Protein AF-A0A4R7WS79-F1 (afdb_monomer)

Solvent-accessible surface area (backbone atoms only — not comparable to full-atom values): 3953 Å² total; per-residue (Å²): 130,88,78,74,48,68,67,57,54,26,50,53,27,48,53,51,24,53,52,50,51,54,52,40,52,53,47,50,53,49,26,53,51,29,59,71,66,73,41,77,71,31,50,58,54,20,55,54,42,48,53,51,42,55,55,48,52,52,51,33,51,51,31,47,51,49,24,55,54,45,64,73,73,108

Sequence (74 aa):
MPTLSLFDMQLDLEESAAHLESLSRVFTGHALYLKASQSSTHREDSSLVEGRVGGLALSIKDLKSAALKIAKII

Secondary structure (DSSP, 8-state):
-----HHHHHHHHHHHHHHHHHHHHHHHHHHHHHHHT--HHHHHHHHHHHHHHHHHHHHHHHHHHHHHHHHTT-

pLDDT: mean 86.16, std 9.47, range [45.38, 95.12]

Mean predicted aligned error: 5.95 Å

Radius of gyration: 16.78 Å; Cα contacts (8 Å, |Δi|>4): 58; chains: 1; bounding box: 33×17×53 Å

Structure (mmCIF, N/CA/C/O backbone):
data_AF-A0A4R7WS79-F1
#
_entry.id   AF-A0A4R7WS79-F1
#
loop_
_atom_site.group_PDB
_atom_site.id
_atom_site.type_symbol
_atom_site.label_atom_id
_atom_site.label_alt_id
_atom_site.label_comp_id
_atom_site.label_asym_id
_atom_site.label_entity_id
_atom_site.label_seq_id
_atom_site.pdbx_PDB_ins_code
_atom_site.Cartn_x
_atom_site.Cartn_y
_atom_site.Cartn_z
_atom_site.occupancy
_atom_site.B_iso_or_equiv
_atom_site.auth_seq_id
_atom_site.auth_comp_id
_atom_site.auth_asym_id
_atom_site.auth_atom_id
_atom_site.pdbx_PDB_model_num
ATOM 1 N N . MET A 1 1 ? 0.750 9.173 -29.827 1.00 45.38 1 MET A N 1
ATOM 2 C CA . MET A 1 1 ? 0.604 8.684 -28.440 1.00 45.38 1 MET A CA 1
ATOM 3 C C . MET A 1 1 ? 1.971 8.763 -27.793 1.00 45.38 1 MET A C 1
ATOM 5 O O . MET A 1 1 ? 2.894 8.257 -28.420 1.00 45.38 1 MET A O 1
ATOM 9 N N . PRO A 1 2 ? 2.151 9.436 -26.646 1.00 52.22 2 PRO A N 1
ATOM 10 C CA . PRO A 1 2 ? 3.441 9.410 -25.978 1.00 52.22 2 PRO A CA 1
ATOM 11 C C . PRO A 1 2 ? 3.617 8.008 -25.392 1.00 52.22 2 PRO A C 1
ATOM 13 O O . PRO A 1 2 ? 2.855 7.584 -24.527 1.00 52.22 2 PRO A O 1
ATOM 16 N N . THR A 1 3 ? 4.567 7.250 -25.923 1.00 61.06 3 THR A N 1
ATOM 17 C CA . THR A 1 3 ? 5.076 6.057 -25.252 1.00 61.06 3 THR A CA 1
ATOM 18 C C . THR A 1 3 ? 5.807 6.543 -24.007 1.00 61.06 3 THR A C 1
ATOM 20 O O . THR A 1 3 ? 6.902 7.087 -24.130 1.00 61.06 3 THR A O 1
ATOM 23 N N . LEU A 1 4 ? 5.176 6.418 -22.835 1.00 66.44 4 LEU A N 1
ATOM 24 C CA . LEU A 1 4 ? 5.873 6.538 -21.551 1.00 66.44 4 LEU A CA 1
ATOM 25 C C . LEU A 1 4 ? 7.126 5.657 -21.608 1.00 66.44 4 LEU A C 1
ATOM 27 O O . LEU A 1 4 ? 7.051 4.514 -22.073 1.00 66.44 4 LEU A O 1
ATOM 31 N N . SER A 1 5 ? 8.277 6.194 -21.199 1.00 87.19 5 SER A N 1
ATOM 32 C CA . SER A 1 5 ? 9.495 5.394 -21.122 1.00 87.19 5 SER A CA 1
ATOM 33 C C . SER A 1 5 ? 9.263 4.255 -20.134 1.00 87.19 5 SER A C 1
ATOM 35 O O . SER A 1 5 ? 8.631 4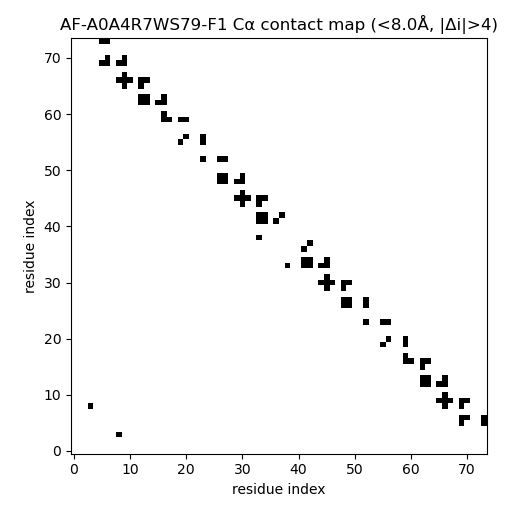.450 -19.095 1.00 87.19 5 SER A O 1
ATOM 37 N N . LEU A 1 6 ? 9.782 3.060 -20.427 1.00 86.50 6 LEU A N 1
ATOM 38 C CA . LEU A 1 6 ? 9.762 1.960 -19.455 1.00 86.50 6 LEU A CA 1
ATOM 39 C C . LEU A 1 6 ? 10.447 2.377 -18.145 1.00 86.50 6 LEU A C 1
ATOM 41 O O . LEU A 1 6 ? 10.027 1.945 -17.078 1.00 86.50 6 LEU A O 1
ATOM 45 N N . PHE A 1 7 ? 11.449 3.256 -18.231 1.00 88.38 7 PHE A N 1
ATOM 46 C CA . PHE A 1 7 ? 12.109 3.835 -17.065 1.00 88.38 7 PHE A CA 1
ATOM 47 C C . PHE A 1 7 ? 11.152 4.687 -16.219 1.00 88.38 7 PHE A C 1
ATOM 49 O O . PHE A 1 7 ? 11.083 4.496 -15.008 1.00 88.38 7 PHE A O 1
ATOM 56 N N . ASP A 1 8 ? 10.359 5.557 -16.852 1.00 90.69 8 ASP A N 1
ATOM 57 C CA . ASP A 1 8 ? 9.374 6.390 -16.150 1.00 90.69 8 ASP A CA 1
ATOM 58 C C . ASP A 1 8 ? 8.306 5.510 -15.481 1.00 90.69 8 ASP A C 1
ATOM 60 O O . ASP A 1 8 ? 7.981 5.697 -14.314 1.00 90.69 8 ASP A O 1
ATOM 64 N N . MET A 1 9 ? 7.836 4.463 -16.176 1.00 89.56 9 MET A N 1
ATOM 65 C CA . MET A 1 9 ? 6.884 3.502 -15.602 1.00 89.56 9 MET A CA 1
ATOM 66 C C . MET A 1 9 ? 7.462 2.731 -14.410 1.00 89.56 9 MET A C 1
ATOM 68 O O . MET A 1 9 ? 6.734 2.436 -13.465 1.00 89.56 9 MET A O 1
ATOM 72 N N . GLN A 1 10 ? 8.747 2.366 -14.446 1.00 92.62 10 GLN A N 1
ATOM 73 C CA . GLN A 1 10 ? 9.401 1.728 -13.304 1.00 92.62 10 GLN A CA 1
ATOM 74 C C . GLN A 1 10 ? 9.402 2.669 -12.095 1.00 92.62 10 GLN A C 1
ATOM 76 O O . GLN A 1 10 ? 9.004 2.249 -11.008 1.00 92.62 10 GLN A O 1
ATOM 81 N N . LEU A 1 11 ? 9.819 3.922 -12.295 1.00 93.44 11 LEU A N 1
ATOM 82 C CA . LEU A 1 11 ? 9.897 4.920 -11.233 1.00 93.44 11 LEU A CA 1
ATOM 83 C C . LEU A 1 11 ? 8.515 5.184 -10.619 1.00 93.44 11 LEU A C 1
ATOM 85 O O . LEU A 1 11 ? 8.365 5.112 -9.402 1.00 93.44 11 LEU A O 1
ATOM 89 N N . ASP A 1 12 ? 7.490 5.362 -11.454 1.00 93.56 12 ASP A N 1
ATOM 90 C CA . ASP A 1 12 ? 6.110 5.581 -11.010 1.00 93.56 12 ASP A CA 1
ATOM 91 C C . ASP A 1 12 ? 5.591 4.431 -10.130 1.00 93.56 12 ASP A C 1
ATOM 93 O O . ASP A 1 12 ? 4.900 4.653 -9.128 1.00 93.56 12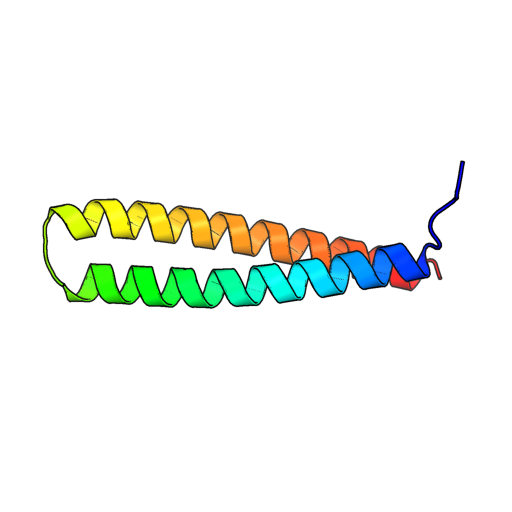 ASP A O 1
ATOM 97 N N . LEU A 1 13 ? 5.919 3.181 -10.478 1.00 93.12 13 LEU A N 1
ATOM 98 C CA . LEU A 1 13 ? 5.530 2.005 -9.696 1.00 93.12 13 LEU A CA 1
ATOM 99 C C . LEU A 1 13 ? 6.262 1.939 -8.351 1.00 93.12 13 LEU A C 1
ATOM 101 O O . LEU A 1 13 ? 5.653 1.561 -7.345 1.00 93.12 13 LEU A O 1
ATOM 105 N N . GLU A 1 14 ? 7.545 2.299 -8.318 1.00 92.94 14 GLU A N 1
ATOM 106 C CA . GLU A 1 14 ? 8.342 2.357 -7.089 1.00 92.94 14 GLU A CA 1
ATOM 107 C C . GLU A 1 14 ? 7.834 3.455 -6.146 1.00 92.94 14 GLU A C 1
ATOM 109 O O . GLU A 1 14 ? 7.607 3.192 -4.960 1.00 92.94 14 GLU A O 1
ATOM 114 N N . GLU A 1 15 ? 7.570 4.652 -6.672 1.00 95.12 15 GLU A N 1
ATOM 115 C CA . GLU A 1 15 ? 7.011 5.775 -5.915 1.00 95.12 15 GLU A CA 1
ATOM 116 C C . GLU A 1 15 ? 5.610 5.459 -5.386 1.00 95.12 15 GLU A C 1
ATOM 118 O O . GLU A 1 15 ? 5.320 5.668 -4.203 1.00 95.12 15 GLU A O 1
ATOM 123 N N . SER A 1 16 ? 4.755 4.872 -6.227 1.00 93.44 16 SER A N 1
ATOM 124 C CA . SER A 1 16 ? 3.419 4.431 -5.825 1.00 93.44 16 SER A CA 1
ATOM 125 C C . SER A 1 16 ? 3.493 3.391 -4.709 1.00 93.44 16 SER A C 1
ATOM 127 O O . SER A 1 16 ? 2.784 3.504 -3.707 1.00 93.44 16 SER A O 1
ATOM 129 N N . ALA A 1 17 ? 4.382 2.399 -4.824 1.00 94.00 17 ALA A N 1
ATOM 130 C CA . ALA A 1 17 ? 4.578 1.402 -3.777 1.00 94.00 17 ALA A CA 1
ATOM 131 C C . ALA A 1 17 ? 5.043 2.040 -2.458 1.00 94.00 17 ALA A C 1
ATOM 133 O O . ALA A 1 17 ? 4.510 1.699 -1.401 1.00 94.00 17 ALA A O 1
ATOM 134 N N . ALA A 1 18 ? 5.984 2.987 -2.505 1.00 93.00 18 ALA A N 1
ATOM 135 C CA . ALA A 1 18 ? 6.463 3.705 -1.325 1.00 93.00 18 ALA A CA 1
ATOM 136 C C . ALA A 1 18 ? 5.355 4.542 -0.661 1.00 93.00 18 ALA A C 1
ATOM 138 O O . ALA A 1 18 ? 5.220 4.548 0.568 1.00 93.00 18 ALA A O 1
ATOM 139 N N . HIS A 1 19 ? 4.516 5.208 -1.457 1.00 93.81 19 HIS A N 1
ATOM 140 C CA . HIS A 1 19 ? 3.378 5.967 -0.945 1.00 93.81 19 HIS A CA 1
ATOM 141 C C . HIS A 1 19 ? 2.359 5.059 -0.242 1.00 93.81 19 HIS A C 1
ATOM 143 O O . HIS A 1 19 ? 1.942 5.341 0.887 1.00 93.81 19 HIS A O 1
ATOM 149 N N . LEU A 1 20 ? 2.002 3.930 -0.861 1.00 92.31 20 LEU A N 1
ATOM 150 C CA . LEU A 1 20 ? 1.090 2.958 -0.259 1.00 92.31 20 LEU A CA 1
ATOM 151 C C . LEU A 1 20 ? 1.683 2.322 1.010 1.00 92.31 20 LEU A C 1
ATOM 153 O O . LEU A 1 20 ? 0.945 2.074 1.963 1.00 92.31 20 LEU A O 1
ATOM 157 N N . GLU A 1 21 ? 3.000 2.109 1.083 1.00 91.62 21 GLU A N 1
ATOM 158 C CA . GLU A 1 21 ? 3.666 1.659 2.315 1.00 91.62 21 GLU A CA 1
ATOM 159 C C . GLU A 1 21 ? 3.523 2.665 3.457 1.00 91.62 21 GLU A C 1
ATOM 161 O O . GLU A 1 21 ? 3.262 2.269 4.596 1.00 91.62 21 GLU A O 1
ATOM 166 N N . SER A 1 22 ? 3.646 3.961 3.164 1.00 92.69 22 SER A N 1
ATOM 167 C CA . SER A 1 22 ? 3.412 5.019 4.150 1.00 92.69 22 SER A CA 1
ATOM 168 C C . SER A 1 22 ? 1.973 4.985 4.677 1.00 92.69 22 SER A C 1
ATOM 170 O O . SER A 1 22 ? 1.755 4.934 5.890 1.00 92.69 22 SER A O 1
ATOM 172 N N . LEU A 1 23 ? 0.984 4.901 3.779 1.00 90.56 23 LEU A N 1
ATOM 173 C CA . LEU A 1 23 ? -0.431 4.788 4.156 1.00 90.56 23 LEU A CA 1
ATOM 174 C C . LEU A 1 23 ? -0.713 3.526 4.981 1.00 90.56 23 LEU A C 1
ATOM 176 O O . LEU A 1 23 ? -1.431 3.585 5.979 1.00 90.56 23 LEU A O 1
ATOM 180 N N . SER A 1 24 ? -0.100 2.398 4.618 1.00 90.56 24 SER A N 1
ATOM 181 C CA . SER A 1 24 ? -0.225 1.136 5.352 1.00 90.56 24 SER A CA 1
ATOM 182 C C . SER A 1 24 ? 0.237 1.267 6.805 1.00 90.56 24 SER A C 1
ATOM 184 O O . SER A 1 24 ? -0.442 0.792 7.721 1.00 90.56 24 SER A O 1
ATOM 186 N N . ARG A 1 25 ? 1.339 1.987 7.053 1.00 90.12 25 ARG A N 1
ATOM 187 C CA . ARG A 1 25 ? 1.829 2.258 8.415 1.00 90.12 25 ARG A CA 1
ATOM 188 C C . ARG A 1 25 ? 0.849 3.109 9.218 1.00 90.12 25 ARG A C 1
ATOM 190 O O . ARG A 1 25 ? 0.595 2.793 10.379 1.00 90.12 25 ARG A O 1
ATOM 197 N N . VAL A 1 26 ? 0.271 4.142 8.606 1.00 90.62 26 VAL A N 1
ATOM 198 C CA . VAL A 1 26 ? -0.730 5.004 9.258 1.00 90.62 26 VAL A CA 1
ATOM 199 C C . VAL A 1 26 ? -1.967 4.196 9.647 1.00 90.62 26 VAL A C 1
ATOM 201 O O . VAL A 1 26 ? -2.394 4.244 10.801 1.00 90.62 26 VAL A O 1
ATOM 204 N N . PHE A 1 27 ? -2.511 3.398 8.726 1.00 88.56 27 PHE A N 1
ATOM 205 C 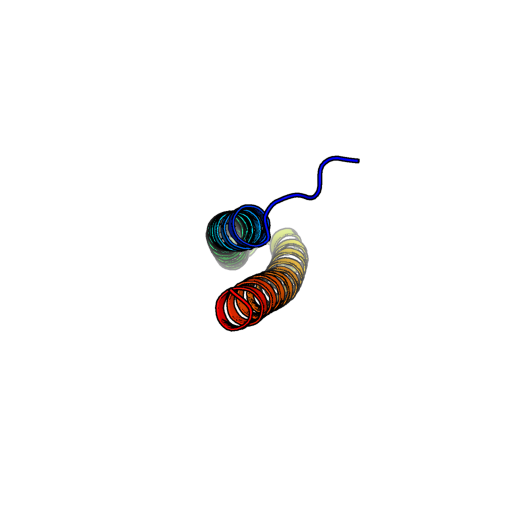CA . PHE A 1 27 ? -3.679 2.562 9.009 1.00 88.56 27 PHE A CA 1
ATOM 206 C C . PHE A 1 27 ? -3.389 1.477 10.046 1.00 88.56 27 PHE A C 1
ATOM 208 O O . PHE A 1 27 ? -4.228 1.225 10.908 1.00 88.56 27 PHE A O 1
ATOM 215 N N . THR A 1 28 ? -2.191 0.893 10.032 1.00 88.81 28 THR A N 1
ATOM 216 C CA . THR A 1 28 ? -1.762 -0.058 11.068 1.00 88.81 28 THR A CA 1
ATOM 217 C C . THR A 1 28 ? -1.735 0.608 12.444 1.00 88.81 28 THR A C 1
ATOM 219 O O . THR A 1 28 ? -2.287 0.070 13.402 1.00 88.81 28 THR A O 1
ATOM 222 N N . GLY A 1 29 ? -1.157 1.810 12.550 1.00 88.44 29 GLY A N 1
ATOM 223 C CA . GLY A 1 29 ? -1.162 2.586 13.792 1.00 88.44 29 GLY A CA 1
ATOM 224 C C . GLY A 1 29 ? -2.578 2.909 14.273 1.00 88.44 29 GLY A C 1
ATOM 225 O O . GLY A 1 29 ? -2.875 2.782 15.461 1.00 88.44 29 GLY A O 1
ATOM 226 N N . HIS A 1 30 ? -3.480 3.250 13.352 1.00 87.81 30 HIS A N 1
ATOM 227 C CA . HIS A 1 30 ? -4.878 3.507 13.683 1.00 87.81 30 HIS A CA 1
ATOM 228 C C . HIS A 1 30 ? -5.612 2.244 14.161 1.00 87.81 30 HIS A C 1
ATOM 230 O O . HIS A 1 30 ? -6.315 2.296 15.168 1.00 87.81 30 HIS A O 1
ATOM 236 N N . ALA A 1 31 ? -5.404 1.093 13.515 1.00 86.00 31 ALA A N 1
ATOM 237 C CA . ALA A 1 31 ? -5.969 -0.179 13.965 1.00 86.00 31 ALA A CA 1
ATOM 238 C C . ALA A 1 31 ? -5.508 -0.536 15.386 1.00 86.00 31 ALA A C 1
ATOM 240 O O . ALA A 1 31 ? -6.329 -0.952 16.203 1.00 86.00 31 ALA A O 1
ATOM 241 N N . LEU A 1 32 ? -4.223 -0.330 15.700 1.00 86.56 32 LEU A N 1
ATOM 242 C CA . LEU A 1 32 ? -3.675 -0.542 17.044 1.00 86.56 32 LEU A CA 1
ATOM 243 C C . LEU A 1 32 ? -4.316 0.391 18.077 1.00 86.56 32 LEU A C 1
ATOM 245 O O . LEU A 1 32 ? -4.683 -0.060 19.162 1.00 86.56 32 LEU A O 1
ATOM 249 N N . TYR A 1 33 ? -4.498 1.667 17.731 1.00 87.81 33 TYR A N 1
ATOM 250 C CA . TYR A 1 33 ? -5.192 2.630 18.585 1.00 87.81 33 TYR A CA 1
ATOM 251 C C . TYR A 1 33 ? -6.635 2.194 18.882 1.00 87.81 33 TYR A C 1
ATOM 253 O O . TYR A 1 33 ? -7.043 2.169 20.043 1.00 87.81 33 TYR A O 1
ATOM 261 N N . LEU A 1 34 ? -7.385 1.782 17.855 1.00 84.81 34 LEU A N 1
ATOM 262 C CA . LEU A 1 34 ? -8.760 1.296 18.001 1.00 84.81 34 LEU A CA 1
ATOM 263 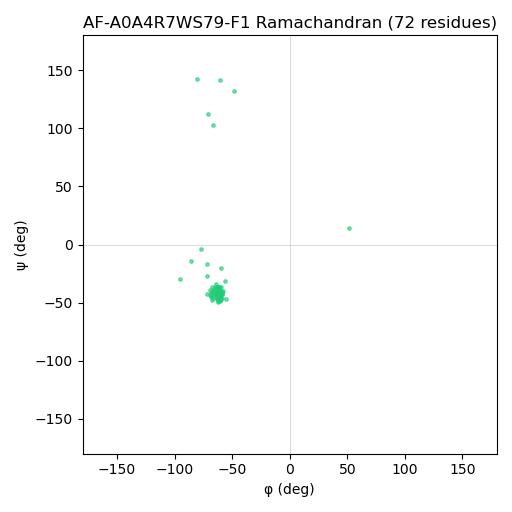C C . LEU A 1 34 ? -8.843 0.021 18.856 1.00 84.81 34 LEU A C 1
ATOM 265 O O . LEU A 1 34 ? -9.770 -0.132 19.646 1.00 84.81 34 LEU A O 1
ATOM 269 N N . LYS A 1 35 ? -7.861 -0.884 18.760 1.00 83.94 35 LYS A N 1
ATOM 270 C CA . LYS A 1 35 ? -7.795 -2.064 19.643 1.00 83.94 35 LYS A CA 1
ATOM 271 C C . LYS A 1 35 ? -7.551 -1.685 21.098 1.00 83.94 35 LYS A C 1
ATOM 273 O O . LYS A 1 35 ? -8.115 -2.309 21.994 1.00 83.94 35 LYS A O 1
ATOM 278 N N . ALA A 1 36 ? -6.711 -0.681 21.336 1.00 85.19 36 ALA A N 1
ATOM 279 C CA . ALA A 1 36 ? -6.359 -0.240 22.679 1.00 85.19 36 ALA A CA 1
ATOM 280 C C . ALA A 1 36 ? -7.503 0.502 23.389 1.00 85.19 36 ALA A C 1
ATOM 282 O O . ALA A 1 36 ? -7.574 0.464 24.615 1.00 85.19 36 ALA A O 1
ATOM 283 N N . SER A 1 37 ? -8.412 1.146 22.651 1.00 84.06 37 SER A N 1
ATOM 284 C CA . SER A 1 37 ? -9.501 1.946 23.228 1.00 84.06 37 SER A CA 1
ATOM 285 C C . SER A 1 37 ? -10.680 1.128 23.784 1.00 84.06 37 SER A C 1
ATOM 287 O O . SER A 1 37 ? -11.580 1.715 24.380 1.00 84.06 37 SER A O 1
ATOM 289 N N . GLN A 1 38 ? -10.677 -0.206 23.635 1.00 68.50 38 GLN A N 1
ATOM 290 C CA . GLN A 1 38 ? -11.615 -1.177 24.243 1.00 68.50 38 GLN A CA 1
ATOM 291 C C . GLN A 1 38 ? -13.126 -0.905 24.060 1.00 68.50 38 GLN A C 1
ATOM 293 O O . GLN A 1 38 ? -13.946 -1.551 24.714 1.00 68.50 38 GLN A O 1
ATOM 298 N N . SER A 1 39 ? -13.535 -0.009 23.157 1.00 75.81 39 SER A N 1
ATOM 299 C CA . SER A 1 39 ? -14.956 0.183 22.855 1.00 75.81 39 SER A CA 1
ATOM 300 C C . SER A 1 39 ? -15.449 -0.903 21.894 1.00 75.81 39 SER A C 1
ATOM 302 O O . SER A 1 39 ? -14.737 -1.320 20.977 1.00 75.81 39 SER A O 1
ATOM 304 N N . SER A 1 40 ? -16.681 -1.376 22.094 1.00 69.12 40 SER A N 1
ATOM 305 C CA . SER A 1 40 ? -17.309 -2.363 21.207 1.00 69.12 40 SER A CA 1
ATOM 306 C C . SER A 1 40 ? -17.415 -1.853 19.768 1.00 69.12 40 SER A C 1
ATOM 308 O O . SER A 1 40 ? -17.165 -2.619 18.842 1.00 69.12 40 SER A O 1
ATOM 310 N N . THR A 1 41 ? -17.682 -0.558 19.583 1.00 72.88 41 THR A N 1
ATOM 311 C CA . THR A 1 41 ? -17.691 0.118 18.276 1.00 72.88 41 THR A CA 1
ATOM 312 C C . THR A 1 41 ? -16.311 0.085 17.609 1.00 72.88 41 THR A C 1
ATOM 314 O O . THR A 1 41 ? -16.192 -0.223 16.429 1.00 72.88 41 THR A O 1
ATOM 317 N N . HIS A 1 42 ? -15.237 0.297 18.375 1.00 76.75 42 HIS A N 1
ATOM 318 C CA . HIS A 1 42 ? -13.868 0.297 17.850 1.00 76.75 42 HIS A CA 1
ATOM 319 C C . HIS A 1 42 ? -13.352 -1.096 17.471 1.00 76.75 42 HIS A C 1
ATOM 321 O O . HIS A 1 42 ? -12.380 -1.209 16.723 1.00 76.75 42 HIS A O 1
ATOM 327 N N . ARG A 1 43 ? -14.001 -2.168 17.941 1.00 75.50 43 ARG A N 1
ATOM 328 C CA . ARG A 1 43 ? -13.636 -3.542 17.581 1.00 75.50 43 ARG A CA 1
ATOM 329 C C . ARG A 1 43 ? -14.002 -3.879 16.134 1.00 75.50 43 ARG A C 1
ATOM 331 O O . ARG A 1 43 ? -13.196 -4.503 15.444 1.00 75.50 43 ARG A O 1
ATOM 338 N N . GLU A 1 44 ? -15.182 -3.463 15.678 1.00 78.94 44 GLU A N 1
ATOM 339 C CA . GLU A 1 44 ? -15.609 -3.637 14.282 1.00 78.94 44 GLU A CA 1
ATOM 340 C C . GLU A 1 44 ? -14.779 -2.754 13.344 1.00 78.94 44 GLU A C 1
ATOM 342 O O . GLU A 1 44 ? -14.230 -3.2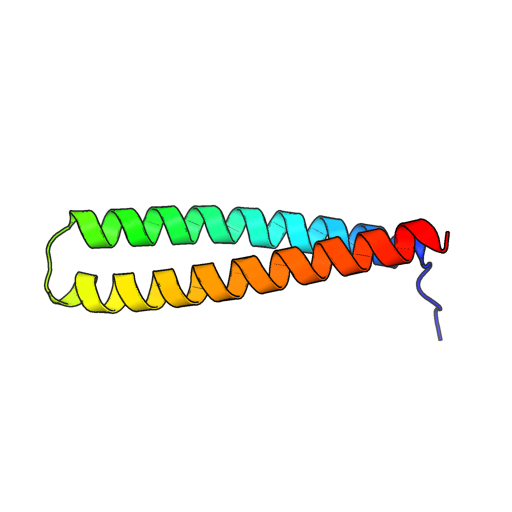53 12.358 1.00 78.94 44 GLU A 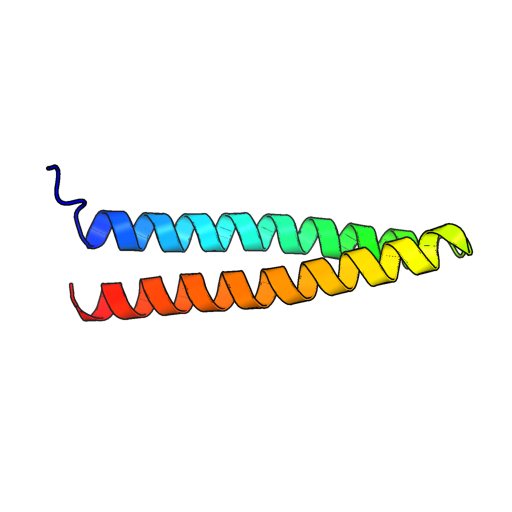O 1
ATOM 347 N N . ASP A 1 45 ? -14.577 -1.486 13.716 1.00 80.19 45 ASP A N 1
ATOM 348 C CA . ASP A 1 45 ? -13.730 -0.552 12.966 1.00 80.19 45 ASP A CA 1
ATOM 349 C C . ASP A 1 45 ? -12.292 -1.071 12.837 1.00 80.19 45 ASP A C 1
ATOM 351 O O . ASP A 1 45 ? -11.705 -1.037 11.755 1.00 80.19 45 ASP A O 1
ATOM 355 N N . SER A 1 46 ? -11.729 -1.621 13.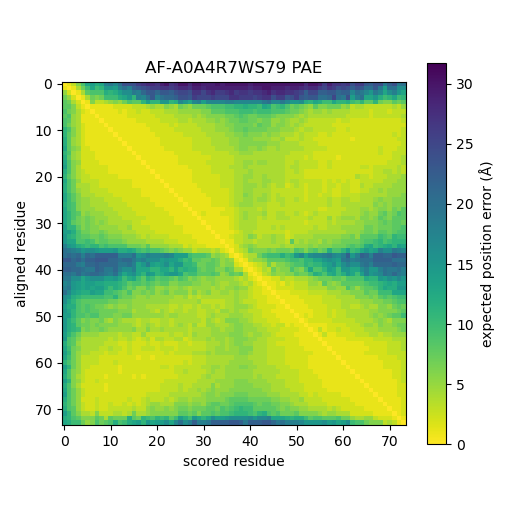917 1.00 80.00 46 SER A N 1
ATOM 356 C CA . SER A 1 46 ? -10.390 -2.207 13.902 1.00 80.00 46 SER A CA 1
ATOM 357 C C . SER A 1 46 ? -10.286 -3.368 12.912 1.00 80.00 46 SER A C 1
ATOM 359 O O . SER A 1 46 ? -9.372 -3.381 12.089 1.00 80.00 46 SER A O 1
ATOM 361 N N . SER A 1 47 ? -11.242 -4.304 12.924 1.00 82.00 47 SER A N 1
ATOM 362 C CA . SER A 1 47 ? -11.238 -5.437 11.990 1.00 82.00 47 SER A CA 1
ATOM 363 C C . SER A 1 47 ? -11.329 -4.984 10.530 1.00 82.00 47 SER A C 1
ATOM 365 O O . SER A 1 47 ? -10.696 -5.583 9.657 1.00 82.00 47 SER A O 1
ATOM 367 N N . LEU A 1 48 ? -12.096 -3.927 10.257 1.00 85.44 48 LEU A N 1
ATOM 368 C CA . LEU A 1 48 ? -12.252 -3.360 8.921 1.00 85.44 48 LEU A CA 1
ATOM 369 C C . LEU A 1 48 ? -10.949 -2.691 8.451 1.00 85.44 48 LEU A C 1
ATOM 371 O O . LEU A 1 48 ? -10.514 -2.905 7.315 1.00 85.44 48 LEU A O 1
ATOM 375 N N . VAL A 1 49 ? -10.287 -1.935 9.332 1.00 85.88 49 VAL A N 1
ATOM 376 C CA . VAL A 1 49 ? -8.984 -1.313 9.047 1.00 85.88 49 VAL A CA 1
ATOM 377 C C . VAL A 1 49 ? -7.909 -2.379 8.814 1.00 85.88 49 VAL A C 1
ATOM 379 O O . VAL A 1 49 ? -7.154 -2.264 7.852 1.00 85.88 49 VAL A O 1
ATOM 382 N N . GLU A 1 50 ? -7.873 -3.452 9.605 1.00 84.19 50 GLU A N 1
ATOM 383 C CA . GLU A 1 50 ? -6.920 -4.556 9.412 1.00 84.19 50 GLU A CA 1
ATOM 384 C C . GLU A 1 50 ? -7.099 -5.267 8.069 1.00 84.19 50 GLU A C 1
ATOM 386 O O . GLU A 1 50 ? -6.117 -5.514 7.365 1.00 84.19 50 GLU A O 1
ATOM 391 N N . GLY A 1 51 ? -8.344 -5.531 7.663 1.00 85.38 51 GLY A N 1
ATOM 392 C CA . GLY A 1 51 ? -8.634 -6.100 6.346 1.00 85.38 51 GLY A CA 1
ATOM 393 C C . GLY A 1 51 ? -8.138 -5.208 5.202 1.00 85.38 51 GLY A C 1
ATOM 394 O O . GLY A 1 51 ? -7.528 -5.695 4.247 1.00 85.38 51 GLY A O 1
ATOM 395 N N . ARG A 1 52 ? -8.329 -3.887 5.318 1.00 86.19 52 ARG A N 1
ATOM 396 C CA . ARG A 1 52 ? -7.840 -2.912 4.328 1.00 86.19 52 ARG A CA 1
ATOM 397 C C . ARG A 1 52 ? -6.314 -2.833 4.289 1.00 86.19 52 ARG A C 1
ATOM 399 O O . ARG A 1 52 ? -5.754 -2.780 3.197 1.00 86.19 52 ARG A O 1
ATOM 406 N N . VAL A 1 53 ? -5.643 -2.881 5.440 1.00 88.94 53 VAL A N 1
ATOM 407 C CA . VAL A 1 53 ? -4.172 -2.946 5.523 1.00 88.94 53 VAL A CA 1
ATOM 408 C C . VAL A 1 53 ? -3.642 -4.210 4.843 1.00 88.94 53 VAL A C 1
ATOM 410 O O . VAL A 1 53 ? -2.678 -4.136 4.081 1.00 88.94 53 VAL A O 1
ATOM 413 N N . GLY A 1 54 ? -4.298 -5.356 5.046 1.00 86.31 54 GLY A N 1
ATOM 414 C CA . GLY A 1 54 ? -3.947 -6.607 4.373 1.00 86.31 54 GLY A CA 1
ATOM 415 C C . GLY A 1 54 ? -4.051 -6.512 2.846 1.00 86.31 54 GLY A C 1
ATOM 416 O O . GLY A 1 54 ? -3.110 -6.872 2.139 1.00 86.31 54 GLY A O 1
ATOM 417 N N . GLY A 1 55 ? -5.155 -5.966 2.326 1.00 88.38 55 GLY A N 1
ATOM 418 C CA . GLY A 1 55 ? -5.324 -5.733 0.884 1.00 88.38 55 GLY A CA 1
ATOM 419 C C . GLY A 1 55 ? -4.308 -4.738 0.308 1.00 88.38 55 GLY A C 1
ATOM 420 O O . GLY A 1 55 ? -3.78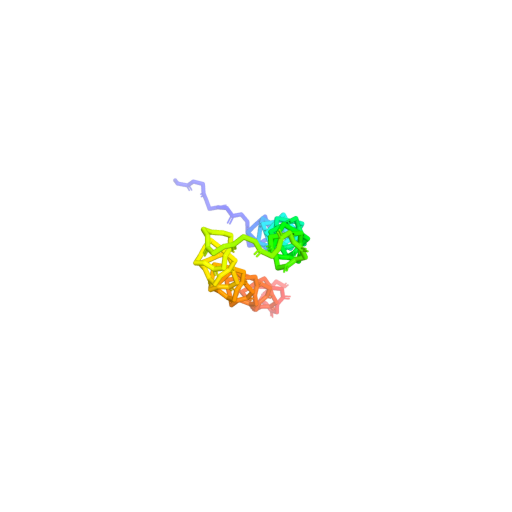9 -4.926 -0.796 1.00 88.38 55 GLY A O 1
ATOM 421 N N . LEU A 1 56 ? -3.959 -3.710 1.083 1.00 89.88 56 LEU A N 1
ATOM 422 C CA . LEU A 1 56 ? -2.945 -2.730 0.710 1.00 89.88 56 LEU A CA 1
ATOM 423 C C . LEU A 1 56 ? -1.549 -3.363 0.613 1.00 89.88 56 LEU A C 1
ATOM 425 O O . LEU A 1 56 ? -0.817 -3.083 -0.334 1.00 89.88 56 LEU A O 1
ATOM 429 N N . ALA A 1 57 ? -1.199 -4.267 1.532 1.00 90.31 57 ALA A N 1
ATOM 430 C CA . ALA A 1 57 ? 0.066 -5.001 1.502 1.00 90.31 57 ALA A CA 1
ATOM 431 C C . ALA A 1 57 ? 0.219 -5.871 0.241 1.00 90.31 57 ALA A C 1
ATOM 433 O O . ALA A 1 57 ? 1.305 -5.928 -0.339 1.00 90.31 57 ALA A O 1
ATOM 434 N N . LEU A 1 58 ? -0.867 -6.508 -0.214 1.00 92.44 58 LEU A N 1
ATOM 435 C CA . LEU A 1 58 ? -0.877 -7.250 -1.480 1.00 92.44 58 LEU A CA 1
ATOM 436 C C . LEU A 1 58 ? -0.634 -6.315 -2.671 1.00 92.44 58 LEU A C 1
ATOM 438 O O . LEU A 1 58 ? 0.238 -6.585 -3.492 1.00 92.44 58 LEU A O 1
ATOM 442 N N . SER A 1 59 ? -1.320 -5.171 -2.698 1.00 91.50 59 SER A N 1
ATOM 443 C CA . SER A 1 59 ? -1.175 -4.177 -3.770 1.00 91.50 59 SER A CA 1
ATOM 444 C C . SER A 1 59 ? 0.255 -3.623 -3.856 1.00 91.50 59 SER A C 1
A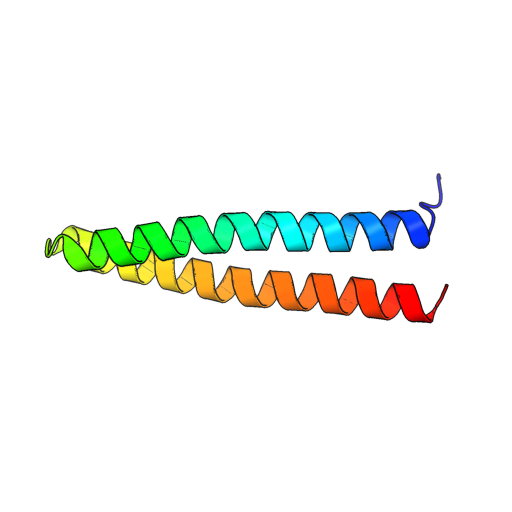TOM 446 O O . SER A 1 59 ? 0.826 -3.536 -4.940 1.00 91.50 59 SER A O 1
ATOM 448 N N . ILE A 1 60 ? 0.882 -3.317 -2.714 1.00 93.44 60 ILE A N 1
ATOM 449 C CA . ILE A 1 60 ? 2.292 -2.891 -2.640 1.00 93.44 60 ILE A CA 1
ATOM 450 C C . ILE A 1 60 ? 3.216 -3.961 -3.229 1.00 93.44 60 ILE A C 1
ATOM 452 O O . ILE A 1 60 ? 4.119 -3.649 -4.008 1.00 93.44 60 ILE A O 1
ATOM 456 N N . LYS A 1 61 ? 3.005 -5.229 -2.859 1.00 94.94 61 LYS A N 1
ATOM 457 C CA . LYS A 1 61 ? 3.813 -6.348 -3.353 1.00 94.94 61 LYS A CA 1
ATOM 458 C C . LYS A 1 61 ? 3.707 -6.488 -4.871 1.00 94.94 61 LYS A C 1
ATOM 460 O O . LYS A 1 61 ? 4.726 -6.734 -5.522 1.00 94.94 61 LYS A O 1
ATOM 465 N N . ASP A 1 62 ? 2.513 -6.314 -5.426 1.00 95.00 62 ASP A N 1
ATOM 466 C CA . ASP A 1 62 ? 2.283 -6.394 -6.867 1.00 95.00 62 ASP A CA 1
ATOM 467 C C . ASP A 1 62 ? 2.969 -5.245 -7.613 1.00 95.00 62 ASP A C 1
ATOM 469 O O . ASP A 1 62 ? 3.667 -5.501 -8.596 1.00 95.00 62 ASP A O 1
ATOM 473 N N . LEU A 1 63 ? 2.882 -4.010 -7.102 1.00 91.69 63 LEU A N 1
ATOM 474 C CA . LEU A 1 63 ? 3.572 -2.848 -7.678 1.00 91.69 63 LEU A CA 1
ATOM 475 C C . LEU A 1 63 ? 5.094 -3.025 -7.675 1.00 91.69 63 LEU A C 1
ATOM 477 O O . LEU A 1 63 ? 5.733 -2.869 -8.714 1.00 91.69 63 LEU A O 1
ATOM 481 N N . LYS A 1 64 ? 5.679 -3.446 -6.546 1.00 94.06 64 LYS A N 1
ATOM 482 C CA . LYS A 1 64 ? 7.123 -3.735 -6.460 1.00 94.06 64 LYS A CA 1
ATOM 483 C C . LYS A 1 64 ? 7.539 -4.860 -7.405 1.00 94.06 64 LYS A C 1
ATOM 485 O O . LYS A 1 64 ? 8.596 -4.797 -8.027 1.00 94.06 64 LYS A O 1
ATOM 490 N N . SER A 1 65 ? 6.703 -5.889 -7.537 1.00 95.00 65 SER A N 1
ATOM 491 C CA . SER A 1 65 ? 6.959 -6.997 -8.461 1.00 95.00 65 SER A CA 1
ATOM 492 C C . SER A 1 65 ? 6.884 -6.554 -9.922 1.00 95.00 65 SER A C 1
ATOM 494 O O . SER A 1 65 ? 7.657 -7.046 -10.744 1.00 95.00 65 SER A O 1
ATOM 496 N N . ALA A 1 66 ? 5.971 -5.642 -10.259 1.00 92.69 66 ALA A N 1
ATOM 497 C CA . ALA A 1 66 ? 5.863 -5.054 -11.588 1.00 92.69 66 ALA A CA 1
ATOM 498 C C . ALA A 1 66 ? 7.079 -4.170 -11.905 1.00 92.69 66 ALA A C 1
ATOM 500 O O . ALA A 1 66 ? 7.711 -4.391 -12.937 1.00 92.69 66 ALA A O 1
ATOM 501 N N . ALA A 1 67 ? 7.476 -3.280 -10.989 1.00 92.25 67 ALA A N 1
ATOM 502 C CA . ALA A 1 67 ? 8.682 -2.461 -11.125 1.00 92.25 67 ALA A CA 1
ATOM 503 C C . ALA A 1 67 ? 9.928 -3.328 -11.361 1.00 92.25 67 ALA A C 1
ATOM 505 O O . ALA A 1 67 ? 10.660 -3.122 -12.325 1.00 92.25 67 ALA A O 1
ATOM 506 N N . LEU A 1 68 ? 10.107 -4.390 -10.564 1.00 93.19 68 LEU A N 1
ATOM 507 C CA . LEU A 1 68 ? 11.223 -5.326 -10.719 1.00 93.19 68 LEU A CA 1
ATOM 508 C C . LEU A 1 68 ? 11.220 -6.042 -12.077 1.00 93.19 68 LEU A C 1
ATOM 510 O O . LEU A 1 68 ? 12.281 -6.341 -12.621 1.00 93.19 68 LEU A O 1
ATOM 514 N N . LYS A 1 69 ? 10.044 -6.381 -12.615 1.00 93.25 69 LYS A N 1
ATOM 515 C CA . LYS A 1 69 ? 9.941 -6.997 -13.945 1.00 93.25 69 LYS A CA 1
ATOM 516 C C . LYS A 1 69 ? 10.329 -6.009 -15.039 1.00 93.25 69 LYS A C 1
ATOM 518 O O . LYS A 1 69 ? 11.036 -6.413 -15.953 1.00 93.25 69 LYS A O 1
ATOM 523 N N . ILE A 1 70 ? 9.910 -4.750 -14.929 1.00 89.88 70 ILE A N 1
ATOM 524 C CA . ILE A 1 70 ? 10.285 -3.695 -15.877 1.00 89.88 70 ILE A CA 1
ATOM 525 C C . ILE A 1 70 ? 11.796 -3.439 -15.824 1.00 89.88 70 ILE A C 1
ATOM 527 O O . ILE A 1 70 ? 12.440 -3.446 -16.867 1.00 89.88 70 ILE A O 1
ATOM 531 N N . ALA A 1 71 ? 12.379 -3.359 -14.628 1.00 88.00 71 ALA A N 1
ATOM 532 C CA . ALA A 1 71 ? 13.818 -3.175 -14.425 1.00 88.00 71 ALA A CA 1
ATOM 533 C C . ALA A 1 71 ? 14.693 -4.289 -15.034 1.00 88.00 71 ALA A C 1
ATOM 535 O O . ALA A 1 71 ? 15.884 -4.097 -15.225 1.00 88.00 71 ALA A O 1
ATOM 536 N N . LYS A 1 72 ? 14.129 -5.476 -15.302 1.00 90.50 72 LYS A N 1
ATOM 537 C CA . LYS A 1 72 ? 14.830 -6.583 -15.979 1.00 90.50 72 LYS A CA 1
ATOM 538 C C . LYS A 1 72 ? 14.766 -6.505 -17.506 1.00 90.50 72 LYS A C 1
ATOM 540 O O . LYS A 1 72 ? 15.436 -7.292 -18.169 1.00 90.50 72 LYS A O 1
ATOM 545 N N . ILE A 1 73 ? 13.879 -5.669 -18.041 1.00 86.31 73 ILE A N 1
ATOM 546 C CA . ILE A 1 73 ? 13.653 -5.491 -19.480 1.00 86.31 73 ILE A CA 1
ATOM 547 C C . ILE A 1 73 ? 14.464 -4.299 -20.008 1.00 86.31 73 ILE A C 1
ATOM 549 O O . ILE A 1 73 ? 14.833 -4.301 -21.181 1.00 86.31 73 ILE A O 1
ATOM 553 N N . ILE A 1 74 ? 14.713 -3.305 -19.151 1.00 78.38 74 ILE A N 1
ATOM 554 C CA . ILE A 1 74 ? 15.575 -2.141 -19.408 1.00 78.38 74 ILE A CA 1
ATOM 555 C C . ILE A 1 74 ? 17.039 -2.541 -19.212 1.00 78.38 74 ILE A C 1
ATOM 557 O O . ILE A 1 74 ? 17.867 -2.120 -20.049 1.00 78.38 74 ILE A O 1
#

Foldseek 3Di:
DDPDPLVNLLVVLVVVLVVLVVVLVVLVVQLVVLVVVPDPVSVVVSVVSVVVSVVSVVVSVVSNVSSVVSVVVD

Nearest PDB structures (foldseek):
  4zws-assembly1_E  TM=8.575E-01  e=1.615E+00  Tequatrovirus T4
  6ox7-assembly1_C  TM=4.657E-01  e=3.057E+00  Homo sapiens